Protein AF-A0A8C4SMN8-F1 (afdb_monomer_lite)

pLDDT: mean 82.55, std 18.28, range [37.34, 97.25]

Secondary structure (DSSP, 8-state):
----HHHHHGGGGGG-PPP-TT-----SS-SSS---TTSTT-EEEETTT--EEEHHHHHHHHHHH----EEEE--------THHHHHHHHHHHHS------

Structure (mmCIF, N/CA/C/O backbone):
data_AF-A0A8C4SMN8-F1
#
_entry.id   AF-A0A8C4SMN8-F1
#
loop_
_atom_site.group_PDB
_atom_site.id
_atom_site.type_symbol
_atom_site.label_atom_id
_atom_site.label_alt_id
_atom_site.label_comp_id
_atom_site.label_asym_id
_atom_site.label_entity_id
_atom_site.label_seq_id
_atom_site.pdbx_PDB_ins_code
_atom_site.Cartn_x
_atom_site.Cartn_y
_atom_site.Cartn_z
_atom_site.occupancy
_atom_site.B_iso_or_equiv
_atom_site.auth_seq_id
_atom_site.auth_comp_id
_atom_site.auth_asym_id
_atom_site.auth_atom_id
_atom_site.pdbx_PDB_model_num
ATOM 1 N N . MET A 1 1 ? 14.198 -19.145 16.449 1.00 46.94 1 MET A N 1
ATOM 2 C CA . MET A 1 1 ? 12.905 -19.827 16.248 1.00 46.94 1 MET A CA 1
ATOM 3 C C . MET A 1 1 ? 12.231 -19.131 15.083 1.00 46.94 1 MET A C 1
ATOM 5 O O . MET A 1 1 ? 11.908 -17.960 15.218 1.00 46.94 1 MET A O 1
ATOM 9 N N . ALA A 1 2 ? 12.162 -19.770 13.915 1.00 56.44 2 ALA A N 1
ATOM 10 C CA . ALA A 1 2 ? 11.384 -19.233 12.806 1.00 56.44 2 ALA A CA 1
ATOM 11 C C . ALA A 1 2 ? 9.918 -19.478 13.166 1.00 56.44 2 ALA A C 1
ATOM 13 O O . ALA A 1 2 ? 9.483 -20.625 13.155 1.00 56.44 2 ALA A O 1
ATOM 14 N N . ALA A 1 3 ? 9.215 -18.435 13.611 1.00 63.78 3 ALA A N 1
ATOM 15 C CA . ALA A 1 3 ? 7.768 -18.506 13.737 1.00 63.78 3 ALA A CA 1
ATOM 16 C C . ALA A 1 3 ? 7.211 -18.895 12.365 1.00 63.78 3 ALA A C 1
ATOM 18 O O . ALA A 1 3 ? 7.667 -18.362 11.346 1.00 63.78 3 ALA A O 1
ATOM 19 N N . ASP A 1 4 ? 6.288 -19.850 12.339 1.00 81.69 4 ASP A N 1
ATOM 20 C CA . ASP A 1 4 ? 5.590 -20.189 11.111 1.00 81.69 4 ASP A CA 1
ATOM 21 C C . ASP A 1 4 ? 4.928 -18.911 10.568 1.00 81.69 4 ASP A C 1
ATOM 23 O O . ASP A 1 4 ? 4.296 -18.154 11.310 1.00 81.69 4 ASP A O 1
ATOM 27 N N . LEU A 1 5 ? 5.132 -18.609 9.282 1.00 74.81 5 LEU A N 1
ATOM 28 C CA . LEU A 1 5 ? 4.632 -17.369 8.676 1.00 74.81 5 LEU A CA 1
ATOM 29 C C . LEU A 1 5 ? 3.105 -17.252 8.825 1.00 74.81 5 LEU A C 1
ATOM 31 O O . LEU A 1 5 ? 2.580 -16.141 8.921 1.00 74.81 5 LEU A O 1
ATOM 35 N N . GLY A 1 6 ? 2.405 -18.391 8.873 1.00 75.06 6 GLY A N 1
ATOM 36 C CA . GLY A 1 6 ? 0.976 -18.454 9.133 1.00 75.06 6 GLY A CA 1
ATOM 37 C C . GLY A 1 6 ? 0.619 -17.912 10.514 1.00 75.06 6 GLY A C 1
ATOM 38 O O . GLY A 1 6 ? -0.252 -17.050 10.611 1.00 75.06 6 GLY A O 1
ATOM 39 N N . GLU A 1 7 ? 1.327 -18.329 11.564 1.00 82.12 7 GLU A N 1
ATOM 40 C CA . GLU A 1 7 ? 1.079 -17.881 12.946 1.00 82.12 7 GLU A CA 1
ATOM 41 C C . GLU A 1 7 ? 1.248 -16.367 13.115 1.00 82.12 7 GLU A C 1
ATOM 43 O O . GLU A 1 7 ? 0.492 -15.733 13.851 1.00 82.12 7 GLU A O 1
ATOM 48 N N . LEU A 1 8 ? 2.191 -15.764 12.387 1.00 83.31 8 LEU A N 1
ATOM 49 C CA . LEU A 1 8 ? 2.429 -14.320 12.438 1.00 83.31 8 LEU A CA 1
ATOM 50 C C . LEU A 1 8 ? 1.330 -13.509 11.730 1.00 83.31 8 LEU A C 1
ATOM 52 O O . LEU A 1 8 ? 1.108 -12.345 12.063 1.00 83.31 8 LEU A O 1
ATOM 56 N N . LEU A 1 9 ? 0.634 -14.113 10.763 1.00 85.69 9 LEU A N 1
ATOM 57 C CA . LEU A 1 9 ? -0.437 -13.467 10.002 1.00 85.69 9 LEU A CA 1
ATOM 58 C C . LEU A 1 9 ? -1.813 -13.602 10.658 1.00 85.69 9 LEU A C 1
ATOM 60 O O . LEU A 1 9 ? -2.641 -12.709 10.472 1.00 85.69 9 LEU A O 1
ATOM 64 N N . VAL A 1 10 ? -2.059 -14.668 11.430 1.00 88.75 10 VAL A N 1
ATOM 65 C CA . VAL A 1 10 ? -3.350 -14.936 12.099 1.00 88.75 10 VAL A CA 1
ATOM 66 C C . VAL A 1 10 ? -3.933 -13.708 12.823 1.00 88.75 10 VAL A C 1
ATOM 68 O O . VAL A 1 10 ? -5.106 -13.407 12.591 1.00 88.75 10 VAL A O 1
ATOM 71 N N . PRO A 1 11 ? -3.165 -12.928 13.615 1.00 89.56 11 PRO A N 1
ATOM 72 C CA . PRO A 1 11 ? -3.696 -11.752 14.313 1.00 89.56 11 PRO A CA 1
ATOM 73 C C . PRO A 1 11 ? -4.200 -10.645 13.378 1.00 89.56 11 PRO A C 1
ATOM 75 O O . PRO A 1 11 ? -5.028 -9.825 13.769 1.00 89.56 11 PRO A O 1
ATOM 78 N N . TYR A 1 12 ? -3.697 -10.609 12.145 1.00 89.25 12 TYR A N 1
ATOM 79 C CA . TYR A 1 12 ? -3.962 -9.546 11.181 1.00 89.25 12 TYR A CA 1
ATOM 80 C C . TYR A 1 12 ? -4.945 -9.957 10.083 1.00 89.25 12 TYR A C 1
ATOM 82 O O . TYR A 1 12 ? -5.421 -9.098 9.348 1.00 89.25 12 TYR A O 1
ATOM 90 N N . MET A 1 13 ? -5.322 -11.236 9.992 1.00 87.88 13 MET A N 1
ATOM 91 C CA . MET A 1 13 ? -6.340 -11.703 9.042 1.00 87.88 13 MET A CA 1
ATOM 92 C C . MET A 1 13 ? -7.653 -10.895 9.079 1.00 87.88 13 MET A C 1
ATOM 94 O O . MET A 1 13 ? -8.182 -10.615 8.004 1.00 87.88 13 MET A O 1
ATOM 98 N N . PRO A 1 14 ? -8.167 -10.437 10.241 1.00 91.12 14 PRO A N 1
ATOM 99 C CA . PRO A 1 14 ? -9.393 -9.637 10.284 1.00 91.12 14 PRO A CA 1
ATOM 100 C C . PRO A 1 14 ? -9.287 -8.265 9.602 1.00 91.12 14 PRO A C 1
ATOM 102 O O . PRO A 1 14 ? -10.312 -7.676 9.262 1.00 91.12 14 PRO A O 1
ATOM 105 N N . THR A 1 15 ? -8.077 -7.726 9.413 1.00 91.62 15 THR A N 1
ATOM 106 C CA . THR A 1 15 ? -7.880 -6.419 8.762 1.00 91.62 15 THR A CA 1
ATOM 107 C C . THR A 1 15 ? -7.779 -6.528 7.242 1.00 91.62 15 THR A C 1
ATOM 109 O O . THR A 1 15 ? -7.867 -5.518 6.542 1.00 91.62 15 THR A O 1
ATOM 112 N N . ILE A 1 16 ? -7.622 -7.746 6.718 1.00 93.88 16 ILE A N 1
ATOM 113 C CA . ILE A 1 16 ? -7.527 -8.024 5.289 1.00 93.88 16 ILE A CA 1
ATOM 114 C C . ILE A 1 16 ? -8.941 -8.034 4.707 1.00 93.88 16 ILE A C 1
ATOM 116 O O . ILE A 1 16 ? -9.743 -8.931 4.967 1.00 93.88 16 ILE A O 1
ATOM 120 N N . ARG A 1 17 ? -9.254 -7.028 3.891 1.00 94.38 17 ARG A N 1
ATOM 121 C CA . ARG A 1 17 ? -10.529 -6.923 3.183 1.00 94.38 17 ARG A CA 1
ATOM 122 C C . ARG A 1 17 ? -10.379 -7.404 1.746 1.00 94.38 17 ARG A C 1
ATOM 124 O O . ARG A 1 17 ? -9.380 -7.149 1.082 1.00 94.38 17 ARG A O 1
ATOM 131 N N . VAL A 1 18 ? -11.424 -8.052 1.239 1.00 95.12 18 VAL A N 1
ATOM 132 C CA . VAL A 1 18 ? -11.542 -8.387 -0.185 1.00 95.12 18 VAL A CA 1
ATOM 133 C C . VAL A 1 18 ? -12.252 -7.229 -0.900 1.00 95.12 18 VAL A C 1
ATOM 135 O O . VAL A 1 18 ? -13.355 -6.874 -0.469 1.00 95.12 18 VAL A O 1
ATOM 138 N N . PRO A 1 19 ? -11.660 -6.634 -1.956 1.00 94.94 19 PRO A N 1
ATOM 139 C CA . PRO A 1 19 ? -12.310 -5.584 -2.739 1.00 94.94 19 PRO A CA 1
ATOM 140 C C . PRO A 1 19 ? -13.634 -6.068 -3.342 1.00 94.94 19 PRO A C 1
ATOM 142 O O . PRO A 1 19 ? -13.697 -7.160 -3.913 1.00 94.94 19 PRO A O 1
ATOM 145 N N . ARG A 1 20 ? -14.686 -5.255 -3.241 1.00 95.06 20 ARG A N 1
ATOM 146 C CA . ARG A 1 20 ? -16.009 -5.512 -3.830 1.00 95.06 20 ARG A CA 1
ATOM 147 C C . ARG A 1 20 ? -16.274 -4.581 -5.012 1.00 95.06 20 ARG A C 1
ATOM 149 O O . ARG A 1 20 ? -15.558 -3.610 -5.246 1.00 95.06 20 ARG A O 1
ATOM 156 N N . THR A 1 21 ? -17.340 -4.862 -5.758 1.00 93.44 21 THR A N 1
ATOM 157 C CA . 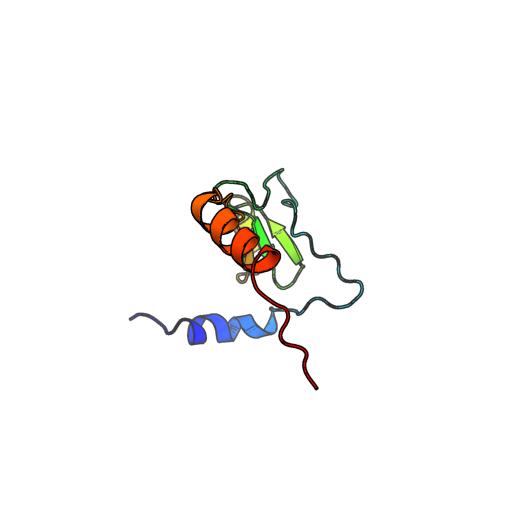THR A 1 21 ? -17.820 -3.982 -6.829 1.00 93.44 21 THR A CA 1
ATOM 158 C C . THR A 1 21 ? -18.088 -2.580 -6.273 1.00 93.44 21 THR A C 1
ATOM 160 O O . THR A 1 21 ? -18.934 -2.416 -5.400 1.00 93.44 21 THR A O 1
ATOM 163 N N . GLY A 1 22 ? -17.357 -1.579 -6.771 1.00 91.94 22 GLY A N 1
ATOM 164 C CA . GLY A 1 22 ? -17.440 -0.182 -6.322 1.00 91.94 22 GLY A CA 1
ATOM 165 C C . GLY A 1 22 ? -16.253 0.292 -5.475 1.00 91.94 22 GLY A C 1
ATOM 166 O O . GLY A 1 22 ? -16.044 1.501 -5.365 1.00 91.94 22 GLY A O 1
ATOM 167 N N . ASP A 1 23 ? -15.436 -0.621 -4.942 1.00 94.12 23 ASP A N 1
ATOM 168 C CA . ASP A 1 23 ? -14.216 -0.252 -4.222 1.00 94.12 23 ASP A CA 1
ATOM 169 C C . ASP A 1 23 ? -13.140 0.255 -5.193 1.00 94.12 23 ASP A C 1
ATOM 171 O O . ASP A 1 23 ? -12.884 -0.323 -6.254 1.00 94.12 23 ASP A O 1
ATOM 175 N N . ARG A 1 24 ? -12.473 1.348 -4.814 1.00 94.38 24 ARG A N 1
ATOM 176 C CA . ARG A 1 24 ? -11.364 1.918 -5.585 1.00 94.38 24 ARG A CA 1
ATOM 177 C C . ARG A 1 24 ? -10.051 1.311 -5.110 1.00 94.38 24 ARG A C 1
ATOM 179 O O . ARG A 1 24 ? -9.653 1.524 -3.971 1.00 94.38 24 ARG A O 1
ATOM 186 N N . VAL A 1 25 ? -9.376 0.582 -5.997 1.00 95.94 25 VAL A N 1
ATOM 187 C CA . VAL A 1 25 ? -8.084 -0.056 -5.713 1.00 95.94 25 VAL A CA 1
ATOM 188 C C . VAL A 1 25 ? -6.965 0.685 -6.441 1.00 95.94 25 VAL A C 1
ATOM 190 O O . VAL A 1 25 ? -6.831 0.589 -7.664 1.00 95.94 25 VAL A O 1
ATOM 193 N N . PHE A 1 26 ? -6.134 1.402 -5.688 1.00 95.12 26 PHE A N 1
ATOM 194 C CA . PHE A 1 26 ? -5.039 2.221 -6.211 1.00 95.12 26 PHE A CA 1
ATOM 195 C C . PHE A 1 26 ? -3.757 1.391 -6.336 1.00 95.12 26 PHE A C 1
ATOM 197 O O . PHE A 1 26 ? -2.890 1.405 -5.469 1.00 95.12 26 PHE A O 1
ATOM 204 N N . LYS A 1 27 ? -3.656 0.628 -7.430 1.00 94.44 27 LYS A N 1
ATOM 205 C CA . LYS A 1 27 ? -2.534 -0.298 -7.702 1.00 94.44 27 LYS A CA 1
ATOM 206 C C . LYS A 1 27 ? -1.532 0.185 -8.757 1.00 94.44 27 LYS A C 1
ATOM 208 O O . LYS A 1 27 ? -0.655 -0.580 -9.152 1.00 94.44 27 LYS A O 1
ATOM 213 N N . ASN A 1 28 ? -1.706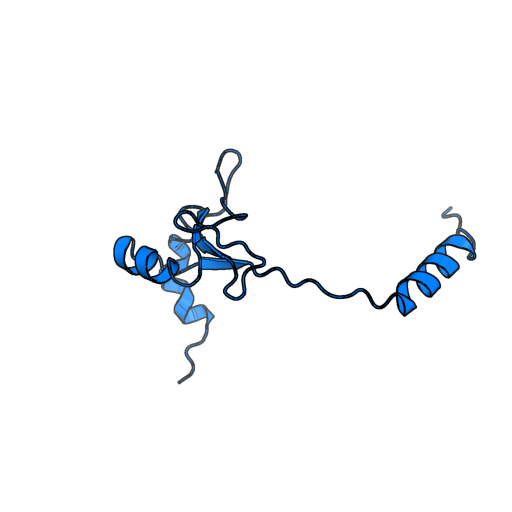 1.403 -9.264 1.00 95.00 28 ASN A N 1
ATOM 214 C CA . ASN A 1 28 ? -0.902 1.936 -10.366 1.00 95.00 28 ASN A CA 1
ATOM 215 C C . ASN A 1 28 ? 0.155 2.942 -9.893 1.00 95.00 28 ASN A C 1
ATOM 217 O O . ASN A 1 28 ? 1.222 3.005 -10.491 1.00 95.00 28 ASN A O 1
ATOM 221 N N . GLU A 1 29 ? -0.123 3.683 -8.819 1.00 96.00 29 GLU A N 1
ATOM 222 C CA . GLU A 1 29 ? 0.730 4.758 -8.308 1.00 96.00 29 GLU A CA 1
ATOM 223 C C . GLU A 1 29 ? 0.631 4.876 -6.780 1.00 96.00 29 GLU A C 1
ATOM 225 O O . GLU A 1 29 ? -0.332 4.402 -6.164 1.00 96.00 29 GLU A O 1
ATOM 230 N N . CYS A 1 30 ? 1.638 5.494 -6.168 1.00 95.81 30 CYS A N 1
ATOM 231 C CA . CYS A 1 30 ? 1.647 5.816 -4.748 1.00 95.81 30 CYS A CA 1
ATOM 232 C C . CYS A 1 30 ? 0.764 7.037 -4.442 1.00 95.81 30 CYS A C 1
ATOM 234 O O . CYS A 1 30 ? 0.730 8.011 -5.181 1.00 95.81 30 CYS A O 1
ATOM 236 N N . ALA A 1 31 ? 0.089 7.026 -3.291 1.00 94.75 31 ALA A N 1
ATOM 237 C CA . ALA A 1 31 ? -0.750 8.141 -2.847 1.00 94.75 31 ALA A CA 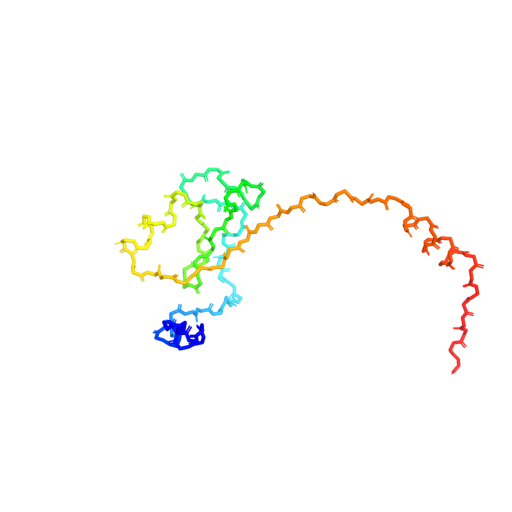1
ATOM 238 C C . ALA A 1 31 ? 0.032 9.425 -2.482 1.00 94.75 31 ALA A C 1
ATOM 240 O O . ALA A 1 31 ? -0.565 10.492 -2.368 1.00 94.75 31 ALA A O 1
ATOM 241 N N . PHE A 1 32 ? 1.346 9.328 -2.242 1.00 94.06 32 PHE A N 1
ATOM 242 C CA . PHE A 1 32 ? 2.197 10.449 -1.809 1.00 94.06 32 PHE A CA 1
ATOM 243 C C . PHE A 1 32 ? 3.343 10.780 -2.774 1.00 94.06 32 PHE A C 1
ATOM 245 O O . PHE A 1 32 ? 3.912 11.865 -2.682 1.00 94.06 32 PHE A O 1
ATOM 252 N N . SER A 1 33 ? 3.707 9.855 -3.659 1.00 93.75 33 SER A N 1
ATOM 253 C CA . SER A 1 33 ? 4.827 9.974 -4.597 1.00 93.75 33 SER A CA 1
ATOM 254 C C . SER A 1 33 ? 4.422 9.432 -5.965 1.00 93.75 33 SER A C 1
ATOM 256 O O . SER A 1 33 ? 3.396 8.778 -6.099 1.00 93.75 33 SER A O 1
ATOM 258 N N . TYR A 1 34 ? 5.261 9.639 -6.976 1.00 94.81 34 TYR A N 1
ATOM 259 C CA . TYR A 1 34 ? 5.069 9.060 -8.311 1.00 94.81 34 TYR A CA 1
ATOM 260 C C . TYR A 1 34 ? 5.646 7.642 -8.434 1.00 94.81 34 TYR A C 1
ATOM 262 O O . TYR A 1 34 ? 5.959 7.190 -9.533 1.00 94.81 34 TYR A O 1
ATOM 270 N N . ASP A 1 35 ? 5.827 6.938 -7.311 1.00 95.44 35 ASP A N 1
ATOM 271 C CA . ASP A 1 35 ? 6.283 5.552 -7.343 1.00 95.44 35 ASP A CA 1
ATOM 272 C C . ASP A 1 35 ? 5.234 4.668 -8.008 1.00 95.44 35 ASP A C 1
ATOM 274 O O . ASP A 1 35 ? 4.048 4.711 -7.670 1.00 95.44 35 ASP A O 1
ATOM 278 N N . THR A 1 36 ? 5.692 3.829 -8.926 1.00 95.00 36 THR A N 1
ATOM 279 C CA . THR A 1 36 ? 4.866 2.893 -9.686 1.00 95.00 36 THR A CA 1
ATOM 280 C C . THR A 1 36 ? 5.278 1.462 -9.337 1.00 95.00 36 THR A C 1
ATOM 282 O O . THR A 1 36 ? 6.333 1.238 -8.734 1.00 95.00 36 THR A O 1
ATOM 285 N N . PRO A 1 37 ? 4.501 0.435 -9.722 1.00 95.31 37 PRO A N 1
ATOM 286 C CA . PRO A 1 37 ? 4.948 -0.948 -9.577 1.00 95.31 37 PRO A CA 1
ATOM 287 C C . PRO A 1 37 ? 6.224 -1.274 -10.376 1.00 95.31 37 PRO A C 1
ATOM 289 O O . PRO A 1 37 ? 6.808 -2.329 -10.146 1.00 95.31 37 PRO A O 1
ATOM 292 N N . GLU A 1 38 ? 6.650 -0.415 -11.304 1.00 93.50 38 GLU A N 1
ATOM 293 C CA . GLU A 1 38 ? 7.885 -0.561 -12.090 1.00 93.50 38 GLU A CA 1
ATOM 294 C C . GLU A 1 38 ? 9.105 0.062 -11.393 1.00 93.50 38 GLU A C 1
ATOM 296 O O . GLU A 1 38 ? 10.241 -0.245 -11.753 1.00 93.50 38 GLU A O 1
ATOM 301 N N . SER A 1 39 ? 8.889 0.890 -10.365 1.00 92.75 39 SER A N 1
ATOM 302 C CA . SER A 1 39 ? 9.959 1.445 -9.536 1.00 92.75 39 SER A CA 1
ATOM 303 C C . SER A 1 39 ? 10.754 0.339 -8.829 1.00 92.75 39 SER A C 1
ATOM 305 O O . SER A 1 39 ? 10.237 -0.739 -8.523 1.00 92.75 39 SER A O 1
ATOM 307 N N . GLU A 1 40 ? 12.013 0.621 -8.475 1.00 90.50 40 GLU A N 1
ATOM 308 C CA . GLU A 1 40 ? 12.916 -0.342 -7.820 1.00 90.50 40 GLU A CA 1
ATOM 309 C C . GLU A 1 40 ? 12.295 -0.978 -6.559 1.00 90.50 40 GLU A C 1
ATOM 311 O O . GLU A 1 40 ? 12.373 -2.197 -6.345 1.00 90.50 40 GLU A O 1
ATOM 316 N N . GLY A 1 41 ? 11.623 -0.152 -5.750 1.00 90.44 41 GLY A N 1
ATOM 317 C CA . GLY A 1 41 ? 10.931 -0.552 -4.525 1.00 90.44 41 GLY A CA 1
ATOM 318 C C . GLY A 1 41 ? 9.568 -1.218 -4.735 1.00 90.44 41 GLY A C 1
ATOM 319 O O . GLY A 1 41 ? 9.041 -1.790 -3.780 1.00 90.44 41 GLY A O 1
ATOM 320 N N . GLY A 1 42 ? 9.017 -1.186 -5.951 1.00 94.44 42 GLY A N 1
ATOM 321 C CA . GLY A 1 42 ? 7.640 -1.575 -6.257 1.00 94.44 42 GLY A CA 1
ATOM 322 C C . GLY A 1 42 ? 6.594 -0.726 -5.525 1.00 94.44 42 GLY A C 1
ATOM 323 O O . GLY A 1 42 ? 6.901 0.305 -4.924 1.00 94.44 42 GLY A O 1
ATOM 324 N N . LEU A 1 43 ? 5.349 -1.199 -5.550 1.00 96.50 43 LEU A N 1
ATOM 325 C CA . LEU A 1 43 ? 4.208 -0.543 -4.920 1.00 96.50 43 LEU A CA 1
ATOM 326 C C . LEU A 1 43 ? 3.581 -1.453 -3.856 1.00 96.50 43 LEU A C 1
ATOM 328 O O . LEU A 1 43 ? 3.310 -2.622 -4.112 1.00 96.50 43 LEU A O 1
ATOM 332 N N . TYR A 1 44 ? 3.324 -0.924 -2.666 1.00 97.12 44 TYR A N 1
ATOM 333 C CA . TYR A 1 44 ? 2.713 -1.629 -1.540 1.00 97.12 44 TYR A CA 1
ATOM 334 C C . TYR A 1 44 ? 1.253 -1.213 -1.404 1.00 97.12 44 TYR A C 1
ATOM 336 O O . TYR A 1 44 ? 0.957 -0.090 -1.005 1.00 97.12 44 TYR A O 1
ATOM 344 N N . VAL A 1 45 ? 0.330 -2.115 -1.718 1.00 96.94 45 VAL A N 1
ATOM 345 C CA . VAL A 1 45 ? -1.109 -1.852 -1.618 1.00 96.94 45 VAL A CA 1
ATOM 346 C C . VAL A 1 45 ? -1.621 -2.332 -0.265 1.00 96.94 45 VAL A C 1
ATOM 348 O O . VAL A 1 45 ? -1.493 -3.509 0.066 1.00 96.94 45 VAL A O 1
ATOM 351 N N . CYS A 1 46 ? -2.206 -1.444 0.536 1.00 95.88 46 CYS A N 1
ATOM 352 C CA . CYS A 1 46 ? -2.798 -1.830 1.818 1.00 95.88 46 CYS A CA 1
ATOM 353 C C . CYS A 1 46 ? -4.033 -2.714 1.596 1.00 95.88 46 CYS A C 1
ATOM 355 O O . CYS A 1 46 ? -4.943 -2.330 0.861 1.00 95.88 46 CYS A O 1
ATOM 357 N N . MET A 1 47 ? -4.108 -3.868 2.266 1.00 95.06 47 MET A N 1
ATOM 358 C CA . MET A 1 47 ? -5.235 -4.798 2.098 1.00 95.06 47 MET A CA 1
ATOM 359 C C . MET A 1 47 ? -6.508 -4.403 2.864 1.00 95.06 47 MET A C 1
ATOM 361 O O . MET A 1 47 ? -7.524 -5.075 2.736 1.00 95.06 47 MET A O 1
ATOM 365 N N . ASN A 1 48 ? -6.482 -3.310 3.630 1.00 94.62 48 ASN A N 1
ATOM 366 C CA . ASN A 1 48 ? -7.668 -2.765 4.296 1.00 94.62 48 ASN A CA 1
ATOM 367 C C . ASN A 1 48 ? -8.275 -1.579 3.521 1.00 94.62 48 ASN A C 1
ATOM 369 O O . ASN A 1 48 ? -9.483 -1.520 3.297 1.00 94.62 48 ASN A O 1
ATOM 373 N N . THR A 1 49 ? -7.434 -0.622 3.110 1.00 94.19 49 THR A N 1
ATOM 374 C CA . THR A 1 49 ? -7.861 0.644 2.478 1.00 94.19 49 THR A CA 1
ATOM 375 C C . THR A 1 49 ? -7.692 0.672 0.961 1.00 94.19 49 THR A C 1
ATOM 377 O O . THR A 1 49 ? -8.186 1.594 0.319 1.00 94.19 49 THR A O 1
ATOM 380 N N . PHE A 1 50 ? -6.984 -0.305 0.387 1.00 96.38 50 PHE A N 1
ATOM 381 C CA . PHE A 1 50 ? -6.680 -0.410 -1.044 1.00 96.38 50 PHE A CA 1
ATOM 382 C C . PHE A 1 50 ? -5.908 0.781 -1.637 1.00 96.38 50 PHE A C 1
ATOM 384 O O . PHE A 1 50 ? -5.909 0.989 -2.851 1.00 96.38 50 PHE A O 1
ATOM 391 N N . LEU A 1 51 ? -5.216 1.541 -0.784 1.00 96.31 51 LEU A N 1
ATOM 392 C CA . LEU A 1 51 ? -4.289 2.600 -1.179 1.00 96.31 51 LEU A CA 1
ATOM 393 C C . LEU A 1 51 ? -2.903 2.023 -1.495 1.00 96.31 51 LEU A C 1
ATOM 395 O O . LEU A 1 51 ? -2.423 1.142 -0.778 1.00 96.31 51 LEU A O 1
ATOM 399 N N . GLY A 1 52 ? -2.266 2.541 -2.546 1.00 96.56 52 GLY A N 1
ATOM 400 C CA . GLY A 1 52 ? -0.895 2.215 -2.933 1.00 96.56 52 GLY A CA 1
ATOM 401 C C . GLY A 1 52 ? 0.126 3.138 -2.268 1.00 96.56 52 GLY A C 1
ATOM 402 O O . GLY A 1 52 ? -0.064 4.354 -2.210 1.00 96.56 52 GLY A O 1
ATOM 403 N N . PHE A 1 53 ? 1.229 2.569 -1.789 1.00 97.25 53 PHE A N 1
ATOM 404 C CA . PHE A 1 53 ? 2.333 3.287 -1.156 1.00 97.25 53 PHE A CA 1
ATOM 405 C C . PHE A 1 53 ? 3.675 2.846 -1.737 1.00 97.25 53 PHE A C 1
ATOM 407 O O . PHE A 1 53 ? 3.923 1.658 -1.913 1.00 97.25 53 PHE A O 1
ATOM 414 N N . GLY A 1 54 ? 4.571 3.793 -1.998 1.00 96.25 54 GLY A N 1
ATOM 415 C CA . GLY A 1 54 ? 5.968 3.501 -2.309 1.00 96.25 54 GLY A CA 1
ATOM 416 C C . GLY A 1 54 ? 6.724 2.988 -1.079 1.00 96.25 54 GLY A C 1
ATOM 417 O O . GLY A 1 54 ? 6.263 3.127 0.060 1.00 96.25 54 GLY A O 1
ATOM 418 N N . ARG A 1 55 ? 7.918 2.427 -1.301 1.00 94.19 55 ARG A N 1
ATOM 419 C CA . ARG A 1 55 ? 8.769 1.844 -0.245 1.00 94.19 55 ARG A CA 1
ATOM 420 C C . ARG A 1 55 ? 9.053 2.811 0.909 1.00 94.19 55 ARG A C 1
ATOM 422 O O . ARG A 1 55 ? 9.056 2.392 2.058 1.00 94.19 55 ARG A O 1
ATOM 429 N N . GLU A 1 56 ? 9.257 4.091 0.622 1.00 93.62 56 GLU A N 1
ATOM 430 C CA . GLU A 1 56 ? 9.551 5.103 1.650 1.00 93.62 56 GLU A CA 1
ATOM 431 C C . GLU A 1 56 ? 8.300 5.552 2.425 1.00 93.62 56 GLU A C 1
ATOM 433 O O . GLU A 1 56 ? 8.380 6.040 3.552 1.00 93.62 56 GLU A O 1
ATOM 438 N N . HIS A 1 57 ? 7.114 5.364 1.841 1.00 94.62 57 HIS A N 1
ATOM 439 C CA . HIS A 1 57 ? 5.853 5.877 2.375 1.00 94.62 57 HIS A CA 1
ATOM 440 C C . HIS A 1 57 ? 5.036 4.823 3.131 1.00 94.62 57 HIS A C 1
ATOM 442 O O . HIS A 1 57 ? 4.189 5.184 3.954 1.00 94.62 57 HIS A O 1
ATOM 448 N N . VAL A 1 58 ? 5.302 3.534 2.900 1.00 95.19 58 VAL A N 1
ATOM 449 C CA . VAL A 1 58 ? 4.603 2.432 3.580 1.00 95.19 58 VAL A CA 1
ATOM 450 C C . VAL A 1 58 ? 4.821 2.469 5.095 1.00 95.19 58 VAL A C 1
ATOM 452 O O . VAL A 1 58 ? 3.872 2.310 5.861 1.00 95.19 58 VAL A O 1
ATOM 455 N N . GLU A 1 59 ? 6.037 2.787 5.549 1.00 94.50 59 GLU A N 1
ATOM 456 C CA . GLU A 1 59 ? 6.345 2.871 6.979 1.00 94.50 59 GLU A CA 1
ATOM 457 C C . GLU A 1 59 ? 5.583 4.021 7.650 1.00 94.50 59 GLU A C 1
ATOM 459 O O . GLU A 1 59 ? 5.032 3.873 8.744 1.00 94.50 59 GLU A O 1
ATOM 464 N N . ARG A 1 60 ? 5.472 5.164 6.965 1.00 94.56 60 ARG A N 1
ATOM 465 C CA . ARG A 1 60 ? 4.660 6.291 7.434 1.00 94.56 60 ARG A CA 1
ATOM 466 C C . ARG A 1 60 ? 3.184 5.900 7.557 1.00 94.56 60 ARG A C 1
ATOM 468 O O . ARG A 1 60 ? 2.539 6.324 8.516 1.00 94.56 60 ARG A O 1
ATOM 475 N N . HIS A 1 61 ? 2.644 5.120 6.619 1.00 95.50 61 HIS A N 1
ATOM 476 C CA . HIS A 1 61 ? 1.264 4.634 6.702 1.00 95.50 61 HIS A CA 1
ATOM 477 C C . HIS A 1 61 ? 1.073 3.646 7.864 1.00 95.50 61 HIS A C 1
ATOM 479 O O . HIS A 1 61 ? 0.108 3.789 8.621 1.00 95.50 61 HIS A O 1
ATOM 485 N N . TYR A 1 62 ? 2.016 2.719 8.067 1.00 95.00 62 TYR A N 1
ATOM 486 C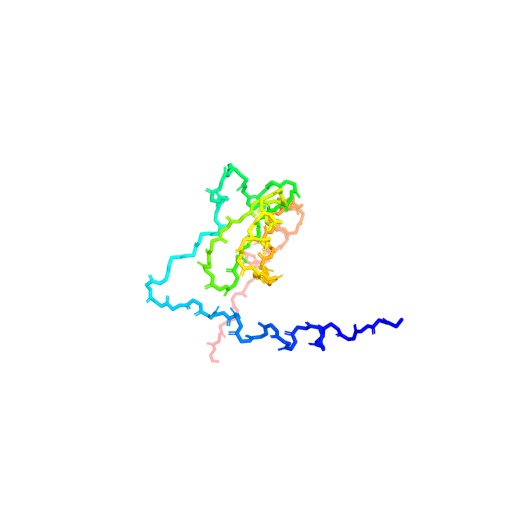 CA . TYR A 1 62 ? 2.018 1.796 9.207 1.00 95.00 62 TYR A CA 1
ATOM 487 C C . TYR A 1 62 ? 1.999 2.546 10.542 1.00 95.00 62 TYR A C 1
ATOM 489 O O . TYR A 1 62 ? 1.107 2.319 11.356 1.00 95.00 62 TYR A O 1
ATOM 497 N N . ARG A 1 63 ? 2.905 3.513 10.737 1.00 95.94 63 ARG A N 1
ATOM 498 C CA . ARG A 1 63 ? 2.974 4.304 11.980 1.00 95.94 63 ARG A CA 1
ATOM 499 C C . ARG A 1 63 ? 1.695 5.101 12.266 1.00 95.94 63 ARG A C 1
ATOM 501 O O . ARG A 1 63 ? 1.396 5.359 13.424 1.00 95.94 63 ARG A O 1
ATOM 508 N N . LYS A 1 64 ? 0.949 5.505 11.230 1.00 94.88 64 LYS A N 1
ATOM 509 C CA . LYS A 1 64 ? -0.295 6.283 11.375 1.00 94.88 64 LYS A CA 1
ATOM 510 C C . LYS A 1 64 ? -1.540 5.427 11.605 1.00 94.88 64 LYS A C 1
ATOM 512 O O . LYS A 1 64 ? -2.437 5.862 12.315 1.00 94.88 64 LYS A O 1
ATOM 517 N N . THR A 1 65 ? -1.632 4.264 10.961 1.00 93.44 65 THR A N 1
ATOM 518 C CA . THR A 1 65 ? -2.873 3.463 10.910 1.00 93.44 65 THR A CA 1
ATOM 519 C C . THR A 1 65 ? -2.777 2.127 11.641 1.00 93.44 65 THR A C 1
ATOM 521 O O . THR A 1 65 ? -3.794 1.465 11.832 1.00 93.44 65 THR A O 1
ATOM 524 N N . GLY A 1 66 ? -1.565 1.691 11.993 1.00 92.88 66 GLY A N 1
ATOM 525 C CA . GLY A 1 66 ? -1.295 0.358 12.533 1.00 92.88 66 GLY A CA 1
ATOM 526 C C . GLY A 1 66 ? -1.451 -0.775 11.513 1.00 92.88 66 GLY A C 1
ATOM 527 O O . GLY A 1 66 ? -1.298 -1.939 11.870 1.00 92.88 66 GLY A O 1
ATOM 528 N N . GLN A 1 67 ? -1.748 -0.474 10.243 1.00 92.56 67 GLN A N 1
ATOM 529 C CA . GLN A 1 67 ? -1.898 -1.497 9.208 1.00 92.56 67 GLN A CA 1
ATOM 530 C C . GLN A 1 67 ? -0.536 -2.071 8.836 1.00 92.56 67 GLN A C 1
ATOM 532 O O . GLN A 1 67 ? 0.326 -1.348 8.342 1.00 92.56 67 GLN A O 1
ATOM 537 N N . CYS A 1 68 ? -0.346 -3.364 9.057 1.00 91.50 68 CYS A N 1
ATOM 538 C CA . CYS A 1 68 ? 0.914 -4.069 8.820 1.00 91.50 68 CYS A CA 1
ATOM 539 C C . CYS A 1 68 ? 0.893 -4.954 7.566 1.00 91.50 68 CYS A C 1
ATOM 541 O O . CYS A 1 68 ? 1.956 -5.347 7.093 1.00 91.50 68 CYS A O 1
ATOM 543 N N . VAL A 1 69 ? -0.289 -5.255 7.012 1.00 93.88 69 VAL A N 1
ATOM 544 C CA . VAL A 1 69 ? -0.417 -6.183 5.884 1.00 93.88 69 VAL A CA 1
ATOM 545 C C . VAL A 1 69 ? -0.620 -5.433 4.569 1.00 93.88 69 VAL A C 1
ATOM 547 O O . VAL A 1 69 ? -1.606 -4.713 4.372 1.00 93.88 69 VAL A O 1
ATOM 550 N N . TYR A 1 70 ? 0.326 -5.630 3.654 1.00 95.44 70 TYR A N 1
ATOM 551 C CA . TYR A 1 70 ? 0.357 -4.994 2.343 1.00 95.44 70 TYR A CA 1
ATOM 552 C C . TYR A 1 70 ? 0.644 -6.029 1.261 1.00 95.44 70 TYR A C 1
ATOM 554 O O . TYR A 1 70 ? 1.452 -6.936 1.449 1.00 95.44 70 TYR A O 1
ATOM 562 N N . MET A 1 71 ? 0.019 -5.856 0.104 1.00 95.06 71 MET A N 1
ATOM 563 C CA . MET A 1 71 ? 0.335 -6.593 -1.109 1.00 95.06 71 MET A CA 1
ATOM 564 C C . MET A 1 71 ? 1.431 -5.846 -1.870 1.00 95.06 71 MET A C 1
ATOM 566 O O . MET A 1 71 ? 1.211 -4.736 -2.356 1.00 95.06 71 MET A O 1
ATOM 570 N N . HIS A 1 72 ? 2.616 -6.445 -1.977 1.00 95.69 72 HIS A N 1
ATOM 571 C CA . HIS A 1 72 ? 3.720 -5.876 -2.747 1.00 95.69 72 HIS A CA 1
ATOM 572 C C . HIS A 1 72 ? 3.580 -6.227 -4.231 1.00 95.69 72 HIS A C 1
ATOM 574 O O . HIS A 1 72 ? 3.661 -7.389 -4.624 1.00 95.69 72 HIS A O 1
ATOM 580 N N . VAL A 1 73 ? 3.357 -5.213 -5.060 1.00 95.06 73 VAL A N 1
ATOM 581 C CA . VAL A 1 73 ? 3.239 -5.318 -6.513 1.00 95.06 73 VAL A CA 1
ATOM 582 C C . VAL A 1 73 ? 4.519 -4.784 -7.141 1.00 95.06 73 VAL A C 1
ATOM 584 O O . VAL A 1 73 ? 4.802 -3.587 -7.086 1.00 95.06 73 VAL A O 1
ATOM 587 N N . LYS A 1 74 ? 5.279 -5.676 -7.777 1.00 94.06 74 LYS A N 1
ATOM 588 C CA . LYS A 1 74 ? 6.488 -5.328 -8.525 1.00 94.06 74 LYS A CA 1
ATOM 589 C C . LYS A 1 74 ? 6.392 -5.869 -9.946 1.00 94.06 74 LYS A C 1
ATOM 591 O O . LYS A 1 74 ? 6.260 -7.075 -10.150 1.00 94.06 74 LYS A O 1
ATOM 596 N N . ARG A 1 75 ? 6.440 -4.974 -10.929 1.00 91.94 75 ARG A N 1
ATOM 597 C CA . ARG A 1 75 ? 6.501 -5.306 -12.353 1.00 91.94 75 ARG A CA 1
ATOM 598 C C . ARG A 1 75 ? 7.959 -5.341 -12.773 1.00 91.94 75 ARG A C 1
ATOM 600 O O . ARG A 1 75 ? 8.714 -4.415 -12.510 1.00 91.94 75 ARG A O 1
ATOM 607 N N . ILE A 1 76 ? 8.345 -6.439 -13.407 1.00 88.44 76 ILE A N 1
ATOM 608 C CA . ILE A 1 76 ? 9.687 -6.630 -13.945 1.00 88.44 76 ILE A CA 1
ATOM 609 C C . ILE A 1 76 ? 9.515 -6.871 -15.436 1.00 88.44 76 ILE A C 1
ATOM 611 O O . ILE A 1 76 ? 8.833 -7.820 -15.832 1.00 88.44 76 ILE A O 1
ATOM 615 N N . ILE A 1 77 ? 10.122 -6.012 -16.252 1.00 85.00 77 ILE A N 1
ATOM 616 C CA . ILE A 1 77 ? 10.172 -6.210 -17.698 1.00 85.00 77 ILE A CA 1
ATOM 617 C C . ILE A 1 77 ? 11.096 -7.402 -17.941 1.00 85.00 77 ILE A C 1
ATOM 619 O O . ILE A 1 77 ? 12.292 -7.347 -17.665 1.00 85.00 77 ILE A O 1
ATOM 623 N N . LYS A 1 78 ? 10.525 -8.512 -18.404 1.00 82.12 78 LYS A N 1
ATOM 624 C CA . LYS A 1 78 ? 11.297 -9.673 -18.841 1.00 82.12 78 LYS A CA 1
ATOM 625 C C . LYS A 1 78 ? 11.504 -9.556 -20.342 1.00 82.12 78 LYS A C 1
ATOM 627 O O . LYS A 1 78 ? 10.527 -9.509 -21.086 1.00 82.12 78 LYS A O 1
ATOM 632 N N . GLU A 1 79 ? 12.757 -9.536 -20.785 1.00 78.12 79 GLU A N 1
ATOM 633 C CA . GLU A 1 79 ? 13.056 -9.689 -22.205 1.00 78.12 79 GLU A CA 1
ATOM 634 C C . GLU A 1 79 ? 12.554 -11.053 -22.673 1.00 78.12 79 GLU A C 1
ATOM 636 O O . GLU A 1 79 ? 12.990 -12.109 -22.199 1.00 78.12 79 GLU A O 1
ATOM 641 N N . VAL A 1 80 ? 11.620 -11.042 -23.618 1.00 71.19 80 VAL A N 1
ATOM 642 C CA . VAL A 1 80 ? 11.200 -12.268 -24.280 1.00 71.19 80 VAL A CA 1
ATOM 643 C C . VAL A 1 80 ? 12.323 -12.647 -25.234 1.00 71.19 80 VAL A C 1
ATOM 645 O O . VAL A 1 80 ? 12.480 -12.047 -26.296 1.00 71.19 80 VAL A O 1
ATOM 648 N N . ARG A 1 81 ? 13.132 -13.649 -24.873 1.00 63.97 81 ARG A N 1
ATOM 649 C CA . ARG A 1 81 ? 14.066 -14.248 -25.833 1.00 63.97 81 ARG A CA 1
ATOM 650 C C . ARG A 1 81 ? 13.223 -14.851 -26.957 1.00 63.97 81 ARG A C 1
ATOM 652 O O . ARG A 1 81 ? 12.635 -15.917 -26.794 1.00 63.97 81 ARG A O 1
ATOM 659 N N . ALA A 1 82 ? 13.193 -14.176 -28.104 1.00 58.84 82 ALA A N 1
ATOM 660 C CA . ALA A 1 82 ? 12.397 -14.512 -29.288 1.00 58.84 82 ALA A CA 1
ATOM 661 C C . ALA A 1 82 ? 12.647 -15.922 -29.875 1.00 58.84 82 ALA A C 1
ATOM 663 O O . ALA A 1 82 ? 11.975 -16.325 -30.819 1.00 58.84 82 ALA A O 1
ATOM 664 N N . LYS A 1 83 ? 13.577 -16.705 -29.311 1.00 55.91 83 LYS A N 1
ATOM 665 C CA . LYS A 1 83 ? 13.872 -18.075 -29.748 1.00 55.91 83 LYS A CA 1
ATOM 666 C C . LYS A 1 83 ? 12.716 -19.060 -29.545 1.00 5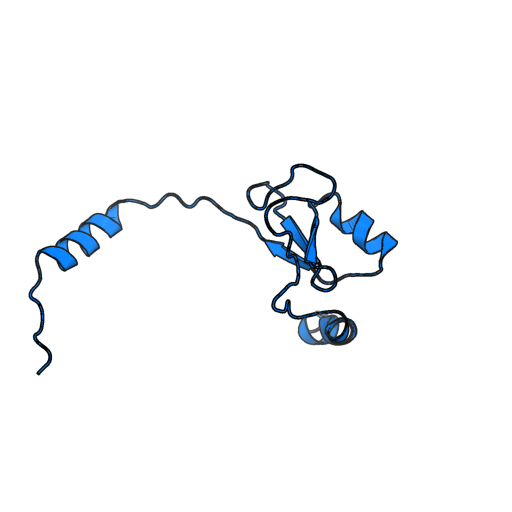5.91 83 LYS A C 1
ATOM 668 O O . LYS A 1 83 ? 12.639 -20.015 -30.304 1.00 55.91 83 LYS A O 1
ATOM 673 N N . LEU A 1 84 ? 11.834 -18.849 -28.565 1.00 54.50 84 LEU A N 1
ATOM 674 C CA . LEU A 1 84 ? 10.736 -19.791 -28.286 1.00 54.50 84 LEU A CA 1
ATOM 675 C C . LEU A 1 84 ? 9.430 -19.437 -29.008 1.00 54.50 84 LEU A C 1
ATOM 677 O O . LEU A 1 84 ? 8.684 -20.336 -29.376 1.00 54.50 84 LEU A O 1
ATOM 681 N N . LEU A 1 85 ? 9.185 -18.154 -29.297 1.00 53.62 85 LEU A N 1
ATOM 682 C CA . LEU A 1 85 ? 7.968 -17.749 -30.005 1.00 53.62 85 LEU A CA 1
ATOM 683 C C . LEU A 1 85 ? 7.976 -18.179 -31.471 1.00 53.62 85 LEU A C 1
ATOM 685 O O . LEU A 1 85 ? 6.925 -18.549 -31.969 1.00 53.62 85 LEU A O 1
ATOM 689 N N . TYR A 1 86 ? 9.128 -18.200 -32.154 1.00 54.06 86 TYR A N 1
ATOM 690 C CA . TYR A 1 86 ? 9.175 -18.669 -33.545 1.00 54.06 86 TYR A CA 1
ATOM 691 C C . TYR A 1 86 ? 8.868 -20.169 -33.660 1.00 54.06 86 TYR A C 1
ATOM 693 O O . TYR A 1 86 ? 8.203 -20.571 -34.602 1.00 54.06 86 TYR A O 1
ATOM 701 N N . PHE A 1 87 ? 9.298 -20.997 -32.701 1.00 51.38 87 PHE A N 1
ATOM 702 C CA . PHE A 1 87 ? 9.058 -22.446 -32.743 1.00 51.38 87 PHE A CA 1
ATOM 703 C C . PHE A 1 87 ? 7.601 -22.802 -32.389 1.00 51.38 87 PHE A C 1
ATOM 705 O O . PHE A 1 87 ? 7.005 -23.667 -33.033 1.00 51.38 87 PHE A O 1
ATOM 712 N N . GLU A 1 88 ? 6.993 -22.088 -31.433 1.00 50.12 88 GLU A N 1
ATOM 713 C CA . GLU A 1 88 ? 5.569 -22.259 -31.097 1.00 50.12 88 GLU A CA 1
ATOM 714 C C . GLU A 1 88 ? 4.628 -21.650 -32.152 1.00 50.12 88 GLU A C 1
ATOM 716 O O . GLU A 1 88 ? 3.633 -22.272 -32.517 1.00 50.12 88 GLU A O 1
ATOM 721 N N . PHE A 1 89 ? 4.952 -20.485 -32.731 1.00 52.00 89 PHE A N 1
ATOM 722 C CA . PHE A 1 89 ? 4.156 -19.938 -33.839 1.00 52.00 89 PHE A CA 1
ATOM 723 C C . PHE A 1 89 ? 4.236 -20.812 -35.092 1.00 52.00 89 PHE A C 1
ATOM 725 O O . PHE A 1 89 ? 3.219 -20.995 -35.759 1.00 52.00 89 PHE A O 1
ATOM 732 N N . PHE A 1 90 ? 5.412 -21.361 -35.430 1.00 47.78 90 PHE A N 1
ATOM 733 C CA . PHE A 1 90 ? 5.538 -22.206 -36.620 1.00 47.78 90 PHE A CA 1
ATOM 734 C C . PHE A 1 90 ? 4.781 -23.522 -36.444 1.00 47.78 90 PHE A C 1
ATOM 736 O O . PHE A 1 90 ? 4.097 -23.936 -37.369 1.00 47.78 90 PHE A O 1
ATOM 743 N N . THR A 1 91 ? 4.821 -24.156 -35.268 1.00 50.25 91 THR A N 1
ATOM 744 C CA . THR A 1 91 ? 4.013 -25.362 -34.998 1.00 50.25 91 THR A CA 1
ATOM 745 C C . THR A 1 91 ? 2.508 -25.075 -35.022 1.00 50.25 91 THR A C 1
ATOM 747 O O . THR A 1 91 ? 1.771 -25.856 -35.618 1.00 50.25 91 THR A O 1
ATOM 750 N N . TYR A 1 92 ? 2.055 -23.929 -34.499 1.00 53.75 92 TYR A N 1
ATOM 751 C CA . TYR A 1 92 ? 0.650 -23.505 -34.592 1.00 53.75 92 TYR A CA 1
ATOM 752 C C . TYR A 1 92 ? 0.184 -23.250 -36.039 1.00 53.75 92 TYR A C 1
ATOM 754 O O . TYR A 1 92 ? -0.946 -23.582 -36.387 1.00 53.75 92 TYR A O 1
ATOM 762 N N . TYR A 1 93 ? 1.046 -22.697 -36.903 1.00 54.50 93 TYR A N 1
ATOM 763 C CA . TYR A 1 93 ? 0.700 -22.391 -38.301 1.00 54.50 93 TYR A CA 1
ATOM 764 C C . TYR A 1 93 ? 1.027 -23.501 -39.317 1.00 54.50 93 TYR A C 1
ATOM 766 O O . TYR A 1 93 ? 0.505 -23.458 -40.429 1.00 54.50 93 TYR A O 1
ATOM 774 N N . SER A 1 94 ? 1.866 -24.489 -38.978 1.00 55.50 94 SE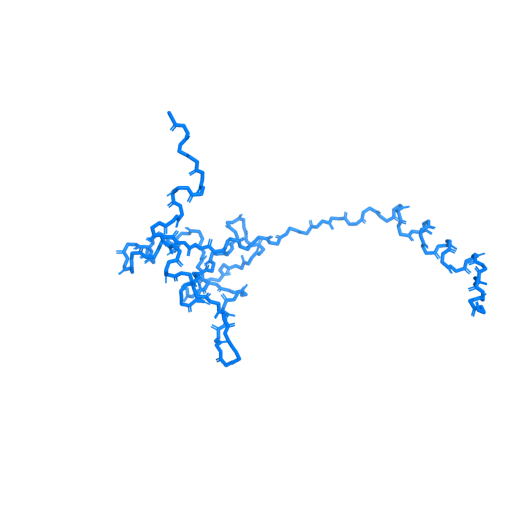R A N 1
ATOM 775 C CA . SER A 1 94 ? 2.277 -25.574 -39.895 1.00 55.50 94 SER A CA 1
ATOM 776 C C . SER A 1 94 ? 1.783 -26.976 -39.510 1.00 55.50 94 SER A C 1
ATOM 778 O O . SER A 1 94 ? 1.997 -27.914 -40.276 1.00 55.50 94 SER A O 1
ATOM 780 N N . GLY A 1 95 ? 1.092 -27.144 -38.377 1.00 49.03 95 GLY A N 1
ATOM 781 C CA . GLY A 1 95 ? 0.629 -28.446 -37.886 1.00 49.03 95 GLY A CA 1
ATOM 782 C C . GLY A 1 95 ? -0.892 -28.556 -37.771 1.00 49.03 95 GLY A C 1
ATOM 783 O O . GLY A 1 95 ? -1.464 -28.137 -36.775 1.00 49.03 95 GLY A O 1
ATOM 784 N N . THR A 1 96 ? -1.517 -29.146 -38.796 1.00 53.91 96 THR A N 1
ATOM 785 C CA . THR A 1 96 ? -2.763 -29.950 -38.775 1.00 53.91 96 THR A CA 1
ATOM 786 C C . THR A 1 96 ? -3.728 -29.753 -37.591 1.00 53.91 96 THR A C 1
ATOM 788 O O . THR A 1 96 ? -3.486 -30.262 -36.499 1.00 53.91 96 THR A O 1
ATOM 791 N N . MET A 1 97 ? -4.894 -29.148 -37.847 1.00 45.97 97 MET A N 1
ATOM 792 C CA . MET A 1 97 ? -6.071 -29.227 -36.969 1.00 45.97 97 MET A CA 1
ATOM 793 C C . MET A 1 97 ? -6.469 -30.701 -36.741 1.00 45.97 97 MET A C 1
ATOM 795 O O . MET A 1 97 ? -6.863 -31.355 -37.711 1.00 45.97 97 MET A O 1
ATOM 799 N N . PRO A 1 98 ? -6.443 -31.253 -35.511 1.00 43.97 98 PRO A N 1
ATOM 800 C CA . PRO A 1 98 ? -7.246 -32.427 -35.220 1.00 43.97 98 PRO A CA 1
ATOM 801 C C . PRO A 1 98 ? -8.705 -31.969 -35.134 1.00 43.97 98 PRO A C 1
ATOM 803 O O . PRO A 1 98 ? -9.100 -31.223 -34.239 1.00 43.97 98 PRO A O 1
ATOM 806 N N . ILE A 1 99 ? -9.494 -32.387 -36.121 1.00 42.72 99 ILE A N 1
ATOM 807 C CA . ILE A 1 99 ? -10.952 -32.301 -36.101 1.00 42.72 99 ILE A CA 1
ATOM 808 C C . ILE A 1 99 ? -11.415 -33.164 -34.925 1.00 42.72 99 ILE A C 1
ATOM 810 O O . ILE A 1 99 ? -11.319 -34.387 -34.971 1.00 42.72 99 ILE A O 1
ATOM 814 N N . ILE A 1 100 ? -11.884 -32.521 -33.861 1.00 38.41 100 ILE A N 1
ATOM 815 C CA . ILE A 1 100 ? -12.717 -33.167 -32.848 1.00 38.41 100 ILE A CA 1
ATOM 816 C C . ILE A 1 100 ? -14.077 -33.462 -33.494 1.00 38.41 100 ILE A C 1
ATOM 818 O O . ILE A 1 100 ? -14.867 -32.545 -33.722 1.00 38.41 100 ILE A O 1
ATOM 822 N N . GLN A 1 101 ? -14.299 -34.733 -33.845 1.00 37.34 101 GLN A N 1
ATOM 823 C CA . GLN A 1 101 ? -15.632 -35.341 -33.834 1.00 37.34 101 GLN A CA 1
ATOM 824 C C . GLN A 1 101 ? -15.940 -35.836 -32.424 1.00 37.34 101 GLN A C 1
ATOM 826 O O . GLN A 1 101 ? -14.996 -36.335 -31.768 1.00 37.34 101 GLN A O 1
#

Sequence (101 aa):
MAADLGELLVPYMPTIRVPRTGDRVFKNECAFSYDTPESEGGLYVCMNTFLGFGREHVERHYRKTGQCVYMHVKRIIKEVRAKLLYFEFFTYYSGTMPIIQ

Radius of gyration: 20.99 Å; chains: 1; bounding box: 32×46×56 Å

Organism: Erpetoichthys calabaricus (NCBI:txid27687)

Foldseek 3Di:
DPDDPVVVCVVVVVQQDDDDVPQDAAQAAAPVDRAGLADPQGWWQQRRRNGIHGPVCVVVVCVVPVRDDTDGRHDDDDPDPCPPVVVVVCCVVPDDDPDDD

InterPro domains:
  IPR013083 Zinc finger, RING/FYVE/PHD-type [G3DSA:3.30.40.10] (1-87)
  IPR041432 Ubiquitinyl hydrolase, variant UBP zinc finger [PF17807] (16-79)